Protein AF-A0A2X3D4P1-F1 (afdb_monomer)

InterPro domains:
  IPR004114 THUMP domain [PF02926] (4-78)
  IPR004114 THUMP domain [PS51165] (1-80)
  IPR004114 THUMP domain [SM00981] (2-77)
  IPR050102 tRNA sulfurtransferase, ThiI [PTHR43209] (4-74)

pLDDT: mean 86.69, std 16.87, range [36.62, 98.62]

Sequence (80 aa):
MPFTSLHDIFEQTLPLWREALEGKTFCVRVKRRGKHEFTSIEVERYVGGGLNQHIETARVKLTDPDVTVNLEMKTIACCW

Structure (mmCIF, N/CA/C/O backbone):
data_AF-A0A2X3D4P1-F1
#
_entry.id   AF-A0A2X3D4P1-F1
#
loop_
_atom_site.group_PDB
_atom_site.id
_atom_site.type_symbol
_atom_site.label_atom_id
_atom_site.label_alt_id
_atom_site.label_comp_id
_atom_site.label_asym_id
_atom_site.label_entity_id
_atom_site.label_seq_id
_atom_site.pdbx_PDB_ins_code
_atom_site.Cartn_x
_atom_site.Cartn_y
_atom_site.Cartn_z
_atom_site.occupancy
_atom_site.B_iso_or_equiv
_atom_site.auth_seq_id
_atom_site.auth_comp_id
_atom_site.auth_asym_id
_atom_site.auth_atom_id
_atom_site.pdbx_PDB_model_num
ATOM 1 N N . MET A 1 1 ? -2.587 -8.588 -18.566 1.00 49.53 1 MET A N 1
ATOM 2 C CA . MET A 1 1 ? -1.894 -7.454 -19.213 1.00 49.53 1 MET A CA 1
ATOM 3 C C . MET A 1 1 ? -0.808 -6.960 -18.266 1.00 49.53 1 MET A C 1
ATOM 5 O O . MET A 1 1 ? -1.022 -7.085 -17.066 1.00 49.53 1 MET A O 1
ATOM 9 N N . PRO A 1 2 ? 0.372 -6.524 -18.736 1.00 55.03 2 PRO A N 1
ATOM 10 C CA . PRO A 1 2 ? 1.367 -5.936 -17.839 1.00 55.03 2 PRO A CA 1
ATOM 11 C C . PRO A 1 2 ? 0.778 -4.688 -17.171 1.00 55.03 2 PRO A C 1
ATOM 13 O O . PRO A 1 2 ? -0.009 -3.992 -17.807 1.00 55.03 2 PRO A O 1
ATOM 16 N N . PHE A 1 3 ? 1.152 -4.414 -15.918 1.00 58.69 3 PHE A N 1
ATOM 17 C CA . PHE A 1 3 ? 0.781 -3.158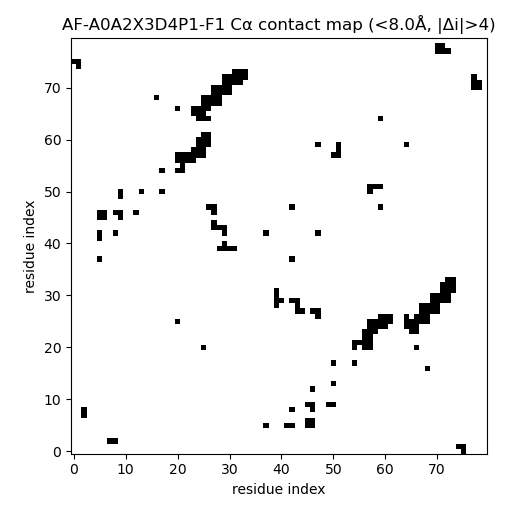 -15.269 1.00 58.69 3 PHE A CA 1
ATOM 18 C C . PHE A 1 3 ? 1.338 -1.997 -16.088 1.00 58.69 3 PHE A C 1
ATOM 20 O O . PHE A 1 3 ? 2.551 -1.917 -16.298 1.00 58.69 3 PHE A O 1
ATOM 27 N N . THR A 1 4 ? 0.459 -1.136 -16.583 1.00 69.00 4 THR A N 1
ATOM 28 C CA . THR A 1 4 ? 0.853 -0.050 -17.498 1.00 69.00 4 THR A CA 1
ATOM 29 C C . THR A 1 4 ? 1.157 1.253 -16.764 1.00 69.00 4 THR A C 1
ATOM 31 O O . THR A 1 4 ? 1.878 2.097 -17.289 1.00 69.00 4 THR A O 1
ATOM 34 N N . SER A 1 5 ? 0.653 1.421 -15.537 1.00 85.62 5 SER A N 1
ATOM 35 C CA . SER A 1 5 ? 0.853 2.629 -14.731 1.00 85.62 5 SER A CA 1
ATOM 36 C C . SER A 1 5 ? 0.635 2.382 -13.233 1.00 85.62 5 SER A C 1
ATOM 38 O O . SER A 1 5 ? 0.100 1.351 -12.827 1.00 85.62 5 SER A O 1
ATOM 40 N N . LEU A 1 6 ? 0.999 3.364 -12.400 1.00 90.06 6 LEU A N 1
ATOM 41 C CA . LEU A 1 6 ? 0.636 3.389 -10.976 1.00 90.06 6 LEU A CA 1
ATOM 42 C C . LEU A 1 6 ? -0.886 3.341 -10.754 1.00 90.06 6 LEU A C 1
ATOM 44 O O . LEU A 1 6 ? -1.343 2.733 -9.787 1.00 90.06 6 LEU A O 1
ATOM 48 N N . HIS A 1 7 ? -1.658 3.961 -11.655 1.00 92.75 7 HIS A N 1
ATOM 49 C CA . HIS A 1 7 ? -3.116 3.998 -11.568 1.00 92.75 7 HIS A CA 1
ATOM 50 C C . HIS A 1 7 ? -3.738 2.624 -11.805 1.00 92.75 7 HIS A C 1
ATOM 52 O O . HIS A 1 7 ? -4.553 2.185 -11.005 1.00 92.75 7 HIS A O 1
ATOM 58 N N . ASP A 1 8 ? -3.260 1.904 -12.816 1.00 89.06 8 ASP A N 1
ATOM 59 C CA . ASP A 1 8 ? -3.699 0.539 -13.127 1.00 89.06 8 ASP A CA 1
ATOM 60 C C . ASP A 1 8 ? -3.454 -0.423 -11.943 1.00 89.06 8 ASP A C 1
ATOM 62 O O . ASP A 1 8 ? -4.311 -1.229 -11.583 1.00 89.06 8 ASP A O 1
ATOM 66 N N . ILE A 1 9 ? -2.320 -0.278 -11.241 1.00 89.50 9 ILE A N 1
ATOM 67 C CA . ILE A 1 9 ? -2.056 -1.040 -10.006 1.00 89.50 9 ILE A CA 1
ATOM 68 C C . ILE A 1 9 ? -3.099 -0.708 -8.929 1.00 89.50 9 ILE A C 1
ATOM 70 O O . ILE A 1 9 ? -3.596 -1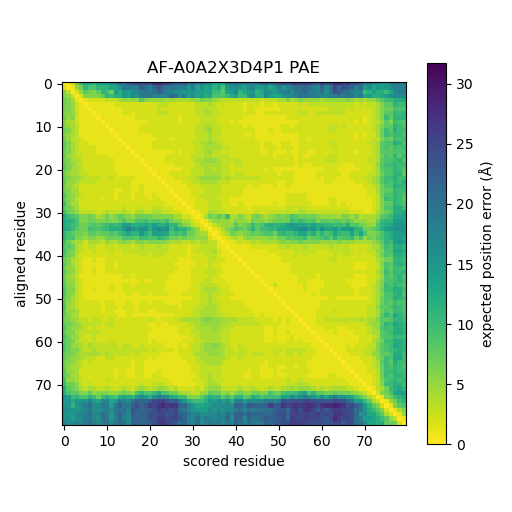.610 -8.253 1.00 89.50 9 ILE A O 1
ATOM 74 N N . PHE A 1 10 ? -3.436 0.570 -8.748 1.00 93.62 10 PHE A N 1
ATOM 75 C CA . PHE A 1 10 ? -4.449 0.994 -7.782 1.00 93.62 10 PHE A CA 1
ATOM 76 C C . PHE A 1 10 ? -5.844 0.458 -8.134 1.00 93.62 10 PHE A C 1
ATOM 78 O O . PHE A 1 10 ? -6.495 -0.115 -7.260 1.00 93.62 10 PHE A O 1
ATOM 85 N N . GLU A 1 11 ? -6.275 0.585 -9.390 1.00 93.31 11 GLU A N 1
ATOM 86 C CA . GLU A 1 11 ? -7.584 0.115 -9.855 1.00 93.31 11 GLU A CA 1
ATOM 87 C C . GLU A 1 11 ? -7.752 -1.393 -9.655 1.00 93.31 11 GLU A C 1
ATOM 89 O O . GLU A 1 11 ? -8.830 -1.845 -9.276 1.00 93.31 11 GLU A O 1
ATOM 94 N N . GLN A 1 12 ? -6.679 -2.170 -9.824 1.00 90.81 12 GLN A N 1
ATOM 95 C CA . GLN A 1 12 ? -6.686 -3.606 -9.535 1.00 90.81 12 GLN A CA 1
ATOM 96 C C . GLN A 1 12 ? -6.617 -3.912 -8.029 1.00 90.81 12 GLN A C 1
ATOM 98 O O . GLN A 1 12 ? -7.210 -4.885 -7.568 1.00 90.81 12 GLN A O 1
ATOM 103 N N . THR A 1 13 ? -5.921 -3.089 -7.238 1.00 92.88 13 THR A N 1
ATOM 104 C CA . THR A 1 13 ? -5.763 -3.305 -5.786 1.00 92.88 13 THR A CA 1
ATOM 105 C C . THR A 1 13 ? -7.041 -2.981 -5.011 1.00 92.88 13 THR A C 1
ATOM 107 O O . THR A 1 13 ? -7.390 -3.695 -4.071 1.00 92.88 13 THR A O 1
ATOM 110 N N . LEU A 1 14 ? -7.751 -1.915 -5.387 1.00 95.06 14 LEU A N 1
ATOM 111 C CA . LEU A 1 14 ? -8.935 -1.429 -4.677 1.00 95.06 14 LEU A CA 1
ATOM 112 C C . LEU A 1 14 ? -10.036 -2.491 -4.483 1.00 95.06 14 LEU A C 1
ATOM 114 O O . LEU A 1 14 ? -10.438 -2.688 -3.335 1.00 95.06 14 LEU A O 1
ATOM 118 N N . PRO A 1 15 ? -10.531 -3.190 -5.524 1.00 94.69 15 PRO A N 1
ATOM 119 C CA . PRO A 1 15 ? -11.592 -4.181 -5.353 1.00 94.69 15 PRO A CA 1
ATOM 120 C C . PRO A 1 15 ? -11.150 -5.398 -4.531 1.00 94.69 15 PRO A C 1
ATOM 122 O O . PRO A 1 15 ? -11.991 -6.030 -3.906 1.00 94.69 15 PRO A O 1
ATOM 125 N N . LEU A 1 16 ? -9.849 -5.710 -4.487 1.00 93.69 16 LEU A N 1
ATOM 126 C CA . LEU A 1 16 ? -9.320 -6.842 -3.717 1.00 93.69 16 LEU A CA 1
ATOM 127 C C . LEU A 1 16 ? -9.229 -6.549 -2.216 1.00 93.69 16 LEU A C 1
ATOM 129 O O . LEU A 1 16 ? -9.367 -7.455 -1.400 1.00 93.69 16 LEU A O 1
ATOM 133 N N . TRP A 1 17 ? -8.966 -5.293 -1.851 1.00 95.94 17 TRP A N 1
ATOM 134 C CA . TRP A 1 17 ? -8.654 -4.920 -0.469 1.00 95.94 17 TRP A CA 1
ATOM 135 C C . TRP A 1 17 ? -9.726 -4.083 0.216 1.00 95.94 17 TRP A C 1
ATOM 137 O O . TRP A 1 17 ? -9.663 -3.947 1.435 1.00 95.94 17 TRP A O 1
ATOM 147 N N . ARG A 1 18 ? -10.707 -3.542 -0.520 1.00 95.50 18 ARG A N 1
ATOM 148 C CA . ARG A 1 18 ? -11.755 -2.671 0.038 1.00 95.50 18 ARG A CA 1
ATOM 149 C C . ARG A 1 18 ? -12.371 -3.248 1.310 1.00 95.50 18 ARG A C 1
ATOM 151 O O . ARG A 1 18 ? -12.223 -2.645 2.366 1.00 95.50 18 ARG A O 1
ATOM 158 N N . GLU A 1 19 ? -12.975 -4.428 1.215 1.00 96.00 19 GLU A N 1
ATOM 159 C CA . GLU A 1 19 ? -13.669 -5.065 2.342 1.00 96.00 19 GLU A CA 1
ATOM 160 C C . GLU A 1 19 ? -12.711 -5.406 3.493 1.00 96.00 19 GLU A C 1
ATOM 162 O O . GLU A 1 19 ? -13.031 -5.235 4.666 1.00 96.00 19 GLU A O 1
ATOM 167 N N . ALA A 1 20 ? -11.489 -5.841 3.174 1.00 96.12 20 ALA A N 1
ATOM 168 C CA . ALA A 1 20 ? -10.506 -6.228 4.181 1.00 96.12 20 ALA A CA 1
ATOM 169 C C . ALA A 1 20 ? -9.987 -5.042 5.014 1.00 96.12 20 ALA A C 1
ATOM 171 O O . ALA A 1 20 ? -9.536 -5.261 6.145 1.00 96.12 20 ALA A O 1
ATOM 172 N N . LEU A 1 21 ? -10.030 -3.824 4.459 1.00 97.88 21 LEU A N 1
ATOM 173 C CA . LEU A 1 21 ? -9.487 -2.594 5.043 1.00 97.88 21 LEU A CA 1
ATOM 174 C C . LEU A 1 21 ? -10.531 -1.715 5.744 1.00 97.88 21 LEU A C 1
ATOM 176 O O . LEU A 1 21 ? -10.155 -0.760 6.429 1.00 97.88 21 LEU A O 1
ATOM 180 N N . GLU A 1 22 ? -11.822 -2.008 5.599 1.00 97.56 22 GLU A N 1
ATOM 181 C CA . GLU A 1 22 ? -12.874 -1.261 6.289 1.00 97.56 22 GLU A CA 1
ATOM 182 C C . GLU A 1 22 ? -12.677 -1.297 7.813 1.00 97.56 22 GLU A C 1
ATOM 184 O O . GLU A 1 22 ? -12.426 -2.341 8.415 1.00 97.56 22 GLU A O 1
ATOM 189 N N . GLY A 1 23 ? -12.732 -0.116 8.434 1.00 97.88 23 GLY A N 1
ATOM 190 C CA . GLY A 1 23 ? -12.509 0.084 9.868 1.00 97.88 23 GLY A CA 1
ATOM 191 C C . GLY A 1 23 ? -11.086 -0.177 10.378 1.00 97.88 23 GLY A C 1
ATOM 192 O O . GLY A 1 23 ? -10.898 -0.185 11.593 1.00 97.88 23 GLY A O 1
ATOM 193 N N . LYS A 1 24 ? -10.091 -0.397 9.506 1.00 98.50 24 LYS A N 1
ATOM 194 C CA . LYS A 1 24 ? -8.736 -0.815 9.905 1.00 98.50 24 LYS A CA 1
ATOM 195 C C . LYS A 1 24 ? -7.644 0.171 9.515 1.00 98.50 24 LYS A C 1
ATOM 197 O O . LYS A 1 24 ? -7.760 0.963 8.574 1.00 98.50 24 LYS A O 1
ATOM 202 N N . THR A 1 25 ? -6.528 0.079 10.224 1.00 98.56 25 THR A N 1
ATOM 203 C CA . THR A 1 25 ? -5.273 0.704 9.826 1.00 98.56 25 THR A CA 1
ATOM 204 C C . THR A 1 25 ? -4.464 -0.214 8.918 1.00 98.56 25 THR A C 1
ATOM 206 O O . THR A 1 25 ? -4.487 -1.437 9.061 1.00 98.56 25 THR A O 1
ATOM 209 N N . PHE A 1 26 ? -3.736 0.364 7.966 1.00 98.62 26 PHE A N 1
ATOM 210 C CA . PHE A 1 26 ? -2.975 -0.428 7.009 1.00 98.62 26 PHE A CA 1
ATOM 211 C C . PHE A 1 26 ? -1.680 0.228 6.546 1.00 98.62 26 PHE A C 1
ATOM 213 O O . PHE A 1 26 ? -1.498 1.444 6.633 1.00 98.62 26 PHE A O 1
ATOM 220 N N . CYS A 1 27 ? -0.789 -0.590 5.992 1.00 98.12 27 CYS A N 1
ATOM 221 C CA . CYS A 1 27 ? 0.334 -0.117 5.192 1.00 98.12 27 CYS A CA 1
ATOM 222 C C . CYS A 1 27 ? 0.424 -0.900 3.881 1.00 98.12 27 CYS A C 1
ATOM 224 O O . CYS A 1 27 ? -0.020 -2.046 3.804 1.00 98.12 27 CYS A O 1
ATOM 226 N N . VAL A 1 28 ? 1.008 -0.278 2.857 1.00 97.06 28 VAL A N 1
ATOM 227 C CA . VAL A 1 28 ? 1.308 -0.935 1.582 1.00 97.06 28 VAL A CA 1
ATOM 228 C C . VAL A 1 28 ? 2.792 -1.276 1.555 1.00 97.06 28 VAL A C 1
ATOM 230 O O . VAL A 1 28 ? 3.627 -0.449 1.925 1.00 97.06 28 VAL A O 1
ATOM 233 N N . ARG A 1 29 ? 3.116 -2.496 1.129 1.00 95.31 29 ARG A N 1
ATOM 234 C CA . ARG A 1 29 ? 4.486 -2.986 0.955 1.00 95.31 29 ARG A CA 1
ATOM 235 C C . ARG A 1 29 ? 4.624 -3.590 -0.428 1.00 95.31 29 ARG A C 1
ATOM 237 O O . ARG A 1 29 ? 3.861 -4.482 -0.796 1.00 95.31 29 ARG A O 1
ATOM 244 N N . VAL A 1 30 ? 5.601 -3.119 -1.196 1.00 91.94 30 VAL A N 1
ATOM 245 C CA . VAL A 1 30 ? 5.773 -3.541 -2.590 1.00 91.94 30 VAL A CA 1
ATOM 246 C C . VAL A 1 30 ? 7.081 -4.294 -2.762 1.00 91.94 30 VAL A C 1
ATOM 248 O O . VAL A 1 30 ? 8.172 -3.762 -2.548 1.00 91.94 30 VAL A O 1
ATOM 251 N N . LYS A 1 31 ? 6.984 -5.531 -3.250 1.00 87.69 31 LYS A N 1
ATOM 252 C CA . LYS A 1 31 ? 8.137 -6.332 -3.655 1.00 87.69 31 LYS A CA 1
ATOM 253 C C . LYS A 1 31 ? 8.234 -6.361 -5.174 1.00 87.69 31 LYS A C 1
ATOM 255 O O . LYS A 1 31 ? 7.482 -7.052 -5.861 1.00 87.69 31 LYS A O 1
ATOM 260 N N . ARG A 1 32 ? 9.201 -5.618 -5.710 1.00 83.31 32 ARG A N 1
ATOM 261 C CA . ARG A 1 32 ? 9.493 -5.592 -7.147 1.00 83.31 32 ARG A CA 1
ATOM 262 C C . ARG A 1 32 ? 10.297 -6.821 -7.576 1.00 83.31 32 ARG A C 1
ATOM 264 O O . ARG A 1 32 ? 11.331 -7.119 -6.981 1.00 83.31 32 ARG A O 1
ATOM 271 N N . ARG A 1 33 ? 9.890 -7.475 -8.667 1.00 74.69 33 ARG A N 1
ATOM 272 C CA . ARG A 1 33 ? 10.752 -8.377 -9.447 1.00 74.69 33 ARG A CA 1
ATOM 273 C C . ARG A 1 33 ? 10.800 -7.881 -10.900 1.00 74.69 33 ARG A C 1
ATOM 275 O O . ARG A 1 33 ? 9.759 -7.637 -11.500 1.00 74.69 33 ARG A O 1
ATOM 282 N N . GLY A 1 34 ? 12.002 -7.709 -11.456 1.00 70.44 34 GLY A N 1
ATOM 283 C CA . GLY A 1 34 ? 12.211 -7.217 -12.828 1.00 70.44 34 GLY A CA 1
ATOM 284 C C . GLY A 1 34 ? 12.409 -5.697 -12.960 1.00 70.44 34 GLY A C 1
ATOM 285 O O . GLY A 1 34 ? 12.587 -4.981 -11.968 1.00 70.44 34 GLY A O 1
ATOM 286 N N . LYS A 1 35 ? 12.423 -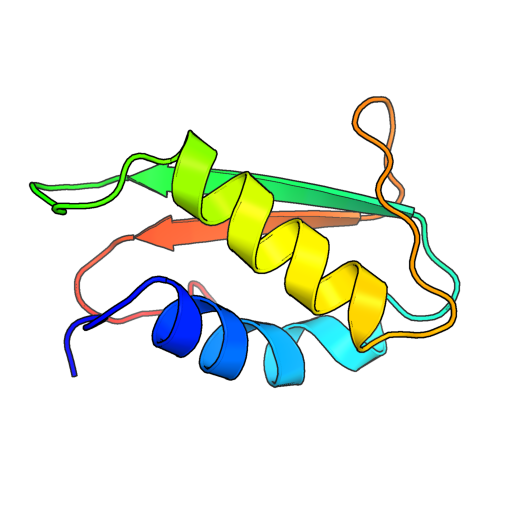5.211 -14.210 1.00 61.91 35 LYS A N 1
ATOM 287 C CA . LYS A 1 35 ? 12.557 -3.786 -14.550 1.00 61.91 35 LYS A CA 1
ATOM 288 C C . LYS A 1 35 ? 11.170 -3.179 -14.759 1.00 61.91 35 LYS A C 1
ATOM 290 O O . LYS A 1 35 ? 10.502 -3.508 -15.729 1.00 61.91 35 LYS A O 1
ATOM 295 N N . HIS A 1 36 ? 10.778 -2.299 -13.845 1.00 71.44 36 HIS A N 1
ATOM 296 C CA . HIS A 1 36 ? 9.591 -1.448 -13.945 1.00 71.44 36 HIS A CA 1
ATOM 297 C C . HIS A 1 36 ? 10.043 0.009 -13.902 1.00 71.44 36 HIS A C 1
ATOM 299 O O . HIS A 1 36 ? 10.989 0.312 -13.162 1.00 71.44 36 HIS A O 1
ATOM 305 N N . GLU A 1 37 ? 9.368 0.883 -14.650 1.00 76.75 37 GLU A N 1
ATOM 306 C CA . GLU A 1 37 ? 9.668 2.325 -14.689 1.00 76.75 37 GLU A CA 1
ATOM 307 C C . GLU A 1 37 ? 9.381 3.028 -13.353 1.00 76.75 37 GLU A C 1
ATOM 309 O O . GLU A 1 37 ? 10.002 4.041 -13.057 1.00 76.75 37 GLU A O 1
ATOM 314 N N . PHE A 1 38 ? 8.529 2.444 -12.501 1.00 84.75 38 PHE A N 1
ATOM 315 C CA . PHE A 1 38 ? 8.145 3.009 -11.201 1.00 84.75 38 PHE A CA 1
ATOM 316 C C . PHE A 1 38 ? 8.777 2.267 -10.031 1.00 84.75 38 PHE A C 1
ATOM 318 O O . PHE A 1 38 ? 8.695 1.038 -9.940 1.00 84.75 38 PHE A O 1
ATOM 325 N N . THR A 1 39 ? 9.377 2.992 -9.099 1.00 88.44 39 THR A N 1
ATOM 326 C CA . THR A 1 39 ? 9.974 2.468 -7.864 1.00 88.44 39 THR A CA 1
ATOM 327 C C . THR A 1 39 ? 8.923 1.878 -6.914 1.00 88.44 39 THR A C 1
ATOM 329 O O . THR A 1 39 ? 7.743 2.212 -6.974 1.00 88.44 39 THR A O 1
ATOM 332 N N . SER A 1 40 ? 9.342 1.002 -5.992 1.00 88.88 40 SER A N 1
ATOM 333 C CA . SER A 1 40 ? 8.438 0.464 -4.960 1.00 88.88 40 SER A CA 1
ATOM 334 C C . SER A 1 40 ? 7.835 1.573 -4.098 1.00 88.88 40 SER A C 1
ATOM 336 O O . SER A 1 40 ? 6.656 1.516 -3.779 1.00 88.88 40 SER A O 1
ATOM 338 N N . ILE A 1 41 ? 8.617 2.611 -3.792 1.00 92.19 41 ILE A N 1
ATOM 339 C CA . ILE A 1 41 ? 8.177 3.764 -2.998 1.00 92.19 41 ILE A CA 1
ATOM 340 C C . ILE A 1 41 ? 7.058 4.530 -3.711 1.00 92.19 41 ILE A C 1
ATOM 342 O O . ILE A 1 41 ? 6.086 4.932 -3.073 1.00 92.19 41 ILE A O 1
ATOM 346 N N . GLU A 1 42 ? 7.169 4.734 -5.025 1.00 93.00 42 GLU A N 1
ATOM 347 C CA . GLU A 1 42 ? 6.120 5.397 -5.809 1.00 93.00 42 GLU A CA 1
ATOM 348 C C . GLU A 1 42 ? 4.824 4.587 -5.806 1.00 93.00 42 GLU A C 1
ATOM 350 O O . GLU A 1 42 ? 3.755 5.154 -5.587 1.00 93.00 42 GLU A O 1
ATOM 355 N N . VAL A 1 43 ? 4.921 3.263 -5.957 1.00 92.50 43 VAL A N 1
ATOM 356 C CA . VAL A 1 43 ? 3.760 2.365 -5.886 1.00 92.50 43 VAL A CA 1
ATOM 357 C C . VAL A 1 43 ? 3.129 2.389 -4.492 1.00 92.50 43 VAL A C 1
ATOM 359 O O . VAL A 1 43 ? 1.924 2.589 -4.381 1.00 92.50 43 VAL A O 1
ATOM 362 N N . GLU A 1 44 ? 3.917 2.246 -3.424 1.00 95.06 44 GLU A N 1
ATOM 363 C CA . GLU A 1 44 ? 3.418 2.261 -2.041 1.00 95.06 44 GLU A CA 1
ATOM 364 C C . GLU A 1 44 ? 2.675 3.559 -1.719 1.00 95.06 44 GLU A C 1
ATOM 366 O O . GLU A 1 44 ? 1.572 3.526 -1.170 1.00 95.06 44 GLU A O 1
ATOM 371 N N . ARG A 1 45 ? 3.251 4.707 -2.097 1.00 96.44 45 ARG A N 1
ATOM 372 C CA . ARG A 1 45 ? 2.641 6.021 -1.863 1.00 96.44 45 ARG A CA 1
ATOM 373 C C . ARG A 1 45 ? 1.375 6.217 -2.684 1.00 96.44 45 ARG A C 1
ATOM 375 O O . ARG A 1 45 ? 0.375 6.673 -2.133 1.00 96.44 45 ARG A O 1
ATOM 382 N N . TYR A 1 46 ? 1.414 5.890 -3.974 1.00 96.56 46 TYR A N 1
ATOM 383 C CA . TYR A 1 46 ? 0.277 6.092 -4.868 1.00 96.56 46 TYR A CA 1
ATOM 384 C C . TYR A 1 46 ? -0.896 5.187 -4.486 1.00 96.56 46 TYR A C 1
ATOM 386 O O . TYR A 1 46 ? -2.007 5.666 -4.269 1.00 96.56 46 TYR A O 1
ATOM 394 N N . VAL A 1 47 ? -0.640 3.887 -4.328 1.00 96.06 47 VAL A N 1
ATOM 395 C CA . VAL A 1 47 ? -1.676 2.907 -3.983 1.00 96.06 47 VAL A CA 1
ATOM 396 C C . VAL A 1 47 ? -2.182 3.133 -2.562 1.00 96.06 47 VAL A C 1
ATOM 398 O O . VAL A 1 47 ? -3.390 3.151 -2.346 1.00 96.06 47 VAL A O 1
ATOM 401 N N . GLY A 1 48 ? -1.291 3.371 -1.595 1.00 97.38 48 GLY A N 1
ATOM 402 C CA . GLY A 1 48 ? -1.685 3.656 -0.214 1.00 97.38 48 GLY A CA 1
ATOM 403 C C . GLY A 1 48 ? -2.542 4.916 -0.097 1.00 97.38 48 GLY A C 1
ATOM 404 O O . GLY A 1 48 ? -3.563 4.902 0.589 1.00 97.38 48 GLY A O 1
ATOM 405 N N . GLY A 1 49 ? -2.175 5.982 -0.816 1.00 97.56 49 GLY A N 1
ATOM 406 C CA . GLY A 1 49 ? -2.976 7.202 -0.912 1.00 97.56 49 GLY A CA 1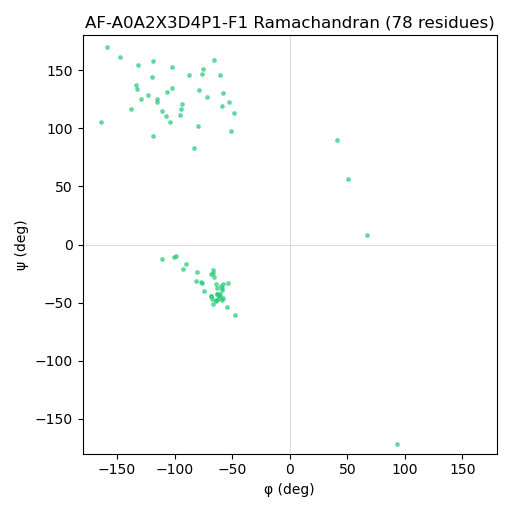
ATOM 407 C C . GLY A 1 49 ? -4.338 6.957 -1.559 1.00 97.56 49 GLY A C 1
ATOM 408 O O . GLY A 1 49 ? -5.354 7.367 -1.002 1.00 97.56 49 GLY A O 1
ATOM 409 N N . GLY A 1 50 ? -4.370 6.230 -2.680 1.00 97.69 50 GLY A N 1
ATOM 410 C CA . GLY A 1 50 ? -5.606 5.869 -3.373 1.00 97.69 50 GLY A CA 1
ATOM 411 C C . GLY A 1 50 ? -6.561 5.066 -2.487 1.00 97.69 50 GLY A C 1
ATOM 412 O O . GLY A 1 50 ? -7.729 5.431 -2.364 1.00 97.69 50 GLY A O 1
ATOM 413 N N . LEU A 1 51 ? -6.072 4.030 -1.800 1.00 97.81 51 LEU A N 1
ATOM 414 C CA . LEU A 1 51 ? -6.873 3.234 -0.861 1.00 97.81 51 LEU A CA 1
ATOM 415 C C . LEU A 1 51 ? -7.424 4.094 0.285 1.00 97.81 51 LEU A C 1
ATOM 417 O O . LEU A 1 51 ? -8.613 4.029 0.582 1.00 97.81 51 LEU A O 1
ATOM 421 N N . ASN A 1 52 ? -6.590 4.954 0.876 1.00 97.75 52 ASN A N 1
ATOM 422 C CA . ASN A 1 52 ? -6.990 5.844 1.970 1.00 97.75 52 ASN A CA 1
ATOM 423 C C . ASN A 1 52 ? -8.024 6.904 1.543 1.00 97.75 52 ASN A C 1
ATOM 425 O O . ASN A 1 52 ? -8.799 7.368 2.370 1.00 97.75 52 ASN A O 1
ATOM 429 N N . GLN A 1 53 ? -8.036 7.299 0.267 1.00 97.69 53 GLN A N 1
ATOM 430 C CA . GLN A 1 53 ? -9.025 8.229 -0.291 1.00 97.69 53 GLN A CA 1
ATOM 431 C C . GLN A 1 53 ? -10.351 7.548 -0.656 1.00 97.69 53 GLN A C 1
ATOM 433 O O . GLN A 1 53 ? -11.396 8.185 -0.582 1.00 97.69 53 GLN A O 1
ATOM 438 N N . HIS A 1 54 ? -10.320 6.275 -1.062 1.00 97.94 54 HIS A N 1
ATOM 439 C CA . HIS A 1 54 ? -11.496 5.567 -1.591 1.00 97.94 54 HIS A CA 1
ATOM 440 C C . HIS A 1 54 ? -12.175 4.637 -0.578 1.00 97.94 54 HIS A C 1
ATOM 442 O O . HIS A 1 54 ? -13.267 4.132 -0.858 1.00 97.94 54 HIS A O 1
ATOM 448 N N . ILE A 1 55 ? -11.545 4.385 0.571 1.00 97.44 55 ILE A N 1
ATOM 449 C CA . ILE A 1 55 ? -12.084 3.587 1.676 1.00 97.44 55 ILE A CA 1
ATOM 450 C C . ILE A 1 55 ? -12.166 4.504 2.898 1.00 97.44 55 ILE A C 1
ATOM 452 O O . ILE A 1 55 ? -11.198 4.664 3.636 1.00 97.44 55 ILE A O 1
ATOM 456 N N . GLU A 1 56 ? -13.330 5.123 3.096 1.00 96.69 56 GLU A N 1
ATOM 457 C CA . GLU A 1 56 ? -13.5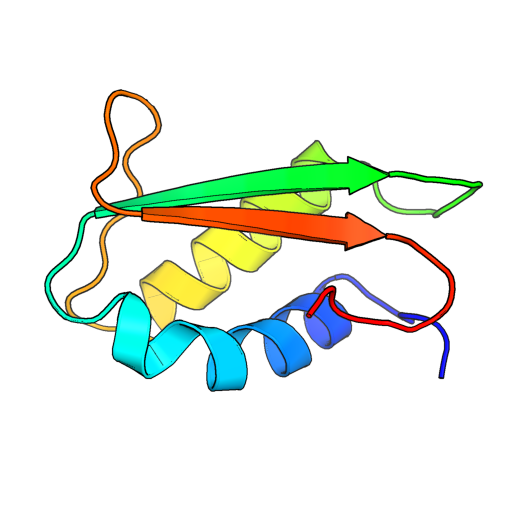41 6.233 4.040 1.00 96.69 56 GLU A CA 1
ATOM 458 C C . GLU A 1 56 ? -13.081 5.938 5.475 1.00 96.69 56 GLU A C 1
ATOM 460 O O . GLU A 1 56 ? -12.597 6.825 6.180 1.00 96.69 56 GLU A O 1
ATOM 465 N N . THR A 1 57 ? -13.197 4.687 5.915 1.00 97.81 57 THR A N 1
ATOM 466 C CA . THR A 1 57 ? -12.833 4.257 7.272 1.00 97.81 57 THR A CA 1
ATOM 467 C C . THR A 1 57 ? -11.385 3.791 7.412 1.00 97.81 57 THR A C 1
ATOM 469 O O . THR A 1 57 ? -10.893 3.689 8.533 1.00 97.81 57 THR A O 1
ATOM 472 N N . ALA A 1 58 ? -10.699 3.486 6.307 1.00 97.75 58 ALA A N 1
ATOM 473 C CA . ALA A 1 58 ? -9.335 2.974 6.359 1.00 97.75 58 ALA A CA 1
ATOM 474 C C . ALA A 1 58 ? -8.347 4.107 6.661 1.00 97.75 58 ALA A C 1
ATOM 476 O O . ALA A 1 58 ? -8.550 5.254 6.253 1.00 97.75 58 ALA A O 1
ATOM 477 N N . ARG A 1 59 ? -7.267 3.811 7.387 1.00 98.00 59 ARG A N 1
ATOM 478 C CA . ARG A 1 59 ? -6.221 4.800 7.705 1.00 98.00 59 ARG A CA 1
ATOM 479 C C . ARG A 1 59 ? -4.831 4.237 7.459 1.00 98.00 59 ARG A C 1
ATOM 481 O O . ARG A 1 59 ? -4.528 3.119 7.863 1.00 98.00 59 ARG A O 1
ATOM 488 N N . VAL A 1 60 ? -3.951 5.031 6.857 1.00 97.62 60 VAL A N 1
ATOM 489 C CA . VAL A 1 60 ? -2.541 4.641 6.709 1.00 97.62 60 VAL A CA 1
ATOM 490 C C . VAL A 1 60 ? -1.829 4.705 8.063 1.00 97.62 60 VAL A C 1
ATOM 492 O O . VAL A 1 60 ? -1.820 5.748 8.716 1.00 97.62 60 VAL A O 1
ATOM 495 N N . LYS A 1 61 ? -1.177 3.608 8.459 1.00 98.06 61 LYS A N 1
ATOM 496 C CA . LYS A 1 61 ? -0.323 3.507 9.650 1.00 98.06 61 LYS A CA 1
ATOM 497 C C . LYS A 1 61 ? 0.930 2.706 9.292 1.00 98.06 61 LYS A C 1
ATOM 499 O O . LYS A 1 61 ? 0.843 1.544 8.919 1.00 98.06 61 LYS A O 1
ATOM 504 N N . LEU A 1 62 ? 2.110 3.326 9.372 1.00 95.56 62 LEU A N 1
ATOM 505 C CA . LEU A 1 62 ? 3.370 2.688 8.949 1.00 95.56 62 LEU A CA 1
ATOM 506 C C . LEU A 1 62 ? 3.957 1.725 9.993 1.00 95.56 62 LEU A C 1
ATOM 508 O O . LEU A 1 62 ? 4.721 0.829 9.630 1.00 95.56 62 LEU A O 1
ATOM 512 N N . THR A 1 63 ? 3.601 1.917 11.264 1.00 96.69 63 THR A N 1
ATOM 513 C CA . THR A 1 63 ? 4.087 1.139 12.410 1.00 96.69 63 THR A CA 1
ATOM 514 C C . THR A 1 63 ? 2.922 0.376 13.020 1.00 96.69 63 THR A C 1
ATOM 516 O O . THR A 1 63 ? 1.933 1.004 13.381 1.00 96.69 63 THR A O 1
ATOM 519 N N . ASP A 1 64 ? 3.047 -0.945 13.159 1.00 96.56 64 ASP A N 1
ATOM 520 C CA . ASP A 1 64 ? 2.015 -1.819 13.745 1.00 96.56 64 ASP A CA 1
ATOM 521 C C . ASP A 1 64 ? 0.603 -1.631 13.132 1.00 96.56 64 ASP A C 1
ATOM 523 O O . ASP A 1 64 ? -0.331 -1.236 13.833 1.00 96.56 64 ASP A O 1
ATOM 527 N N . PRO A 1 65 ? 0.437 -1.785 11.803 1.00 97.75 65 PRO A N 1
ATOM 528 C CA . PRO A 1 65 ? -0.877 -1.723 11.166 1.00 97.75 65 PRO A CA 1
ATOM 529 C C . PRO A 1 65 ? -1.686 -3.001 11.407 1.00 97.75 65 PRO A C 1
ATOM 531 O O . PRO A 1 65 ? -1.120 -4.091 11.455 1.00 97.75 65 PRO A O 1
ATOM 534 N N . ASP A 1 66 ? -3.014 -2.883 11.419 1.00 98.25 66 ASP A N 1
ATOM 535 C CA . ASP A 1 66 ? -3.907 -4.050 11.491 1.00 98.25 66 ASP A CA 1
ATOM 536 C C . ASP A 1 66 ? -3.769 -4.947 10.249 1.00 98.25 66 ASP A C 1
ATOM 538 O O . ASP A 1 66 ? -3.899 -6.169 10.327 1.00 98.25 66 ASP A O 1
ATOM 542 N N . VAL A 1 67 ? -3.511 -4.337 9.084 1.00 97.81 67 VAL A N 1
ATOM 543 C CA . VAL A 1 67 ? -3.377 -5.037 7.800 1.00 97.81 67 VAL A CA 1
ATOM 544 C C . VAL A 1 67 ? -2.137 -4.571 7.037 1.00 97.81 67 VAL A C 1
ATOM 546 O O . VAL A 1 67 ? -1.886 -3.379 6.863 1.00 97.81 67 VAL A O 1
ATOM 549 N N . THR A 1 68 ? -1.368 -5.521 6.505 1.00 97.56 68 THR A N 1
ATOM 550 C CA . THR A 1 68 ? -0.282 -5.228 5.557 1.00 97.56 68 THR A CA 1
ATOM 551 C C . THR A 1 68 ? -0.688 -5.663 4.154 1.00 97.56 68 THR A C 1
ATOM 553 O O . THR A 1 68 ? -0.777 -6.856 3.866 1.00 97.56 68 THR A O 1
ATOM 556 N N . VAL A 1 69 ? -0.907 -4.687 3.274 1.00 96.00 69 VAL A N 1
ATOM 557 C CA . VAL A 1 69 ? -1.207 -4.901 1.855 1.00 96.00 69 VAL A CA 1
ATOM 558 C C . VAL A 1 69 ? 0.103 -5.178 1.124 1.00 96.00 69 VAL A C 1
ATOM 560 O O . VAL A 1 69 ? 0.881 -4.264 0.846 1.00 96.00 69 VAL A O 1
ATOM 563 N N . ASN A 1 70 ? 0.365 -6.450 0.833 1.00 93.31 70 ASN A N 1
ATOM 564 C CA . ASN A 1 70 ? 1.567 -6.871 0.119 1.00 93.31 70 ASN A CA 1
ATOM 565 C C . ASN A 1 70 ? 1.292 -6.964 -1.383 1.00 93.31 70 ASN A C 1
ATOM 567 O O . ASN A 1 70 ? 0.453 -7.749 -1.818 1.00 93.31 70 ASN A O 1
ATOM 571 N N . LEU A 1 71 ? 2.038 -6.201 -2.178 1.00 89.25 71 LEU A N 1
ATOM 572 C CA . LEU A 1 71 ? 1.971 -6.235 -3.637 1.00 89.25 71 LEU A CA 1
ATOM 573 C C . LEU A 1 71 ? 3.265 -6.838 -4.191 1.00 89.25 71 LEU A C 1
ATOM 575 O O . LEU A 1 71 ? 4.345 -6.257 -4.057 1.00 89.25 71 LEU A O 1
ATOM 579 N N . GLU A 1 72 ? 3.177 -8.004 -4.833 1.00 84.50 72 GLU A N 1
ATOM 580 C CA . GLU A 1 72 ? 4.290 -8.565 -5.606 1.00 84.50 72 GLU A CA 1
ATOM 581 C C . GLU A 1 72 ? 4.156 -8.184 -7.084 1.00 84.50 72 GLU A C 1
ATOM 583 O O . GLU A 1 72 ? 3.242 -8.629 -7.777 1.00 84.50 72 GL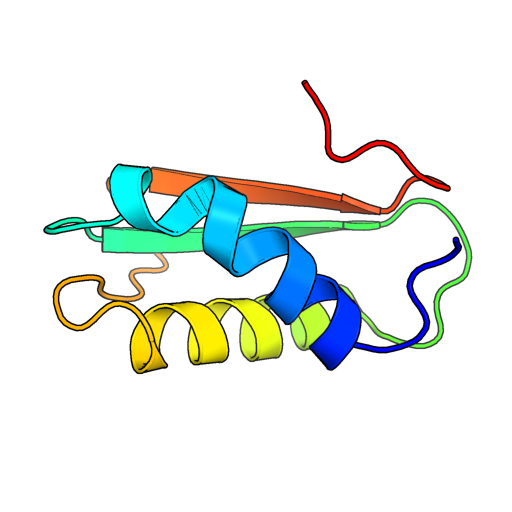U A O 1
ATOM 588 N N . MET A 1 73 ? 5.118 -7.425 -7.612 1.00 73.38 73 MET A N 1
ATOM 589 C CA . MET A 1 73 ? 5.189 -7.163 -9.052 1.00 73.38 73 MET A CA 1
ATOM 590 C C . MET A 1 73 ? 5.899 -8.336 -9.739 1.00 73.38 73 MET A C 1
ATOM 592 O O . MET A 1 73 ? 7.111 -8.296 -9.968 1.00 73.38 73 MET A O 1
ATOM 596 N N . LYS A 1 74 ? 5.155 -9.403 -10.038 1.00 61.59 74 LYS A N 1
ATOM 597 C CA . LYS A 1 74 ? 5.503 -10.393 -11.071 1.00 61.59 74 LYS A CA 1
ATOM 598 C C . LYS A 1 74 ? 4.654 -10.101 -12.302 1.00 61.59 74 LYS A C 1
ATOM 600 O O . LYS A 1 74 ? 3.563 -9.559 -12.168 1.00 61.59 74 LYS A O 1
ATOM 605 N N . THR A 1 75 ? 5.131 -10.458 -13.490 1.00 44.59 75 THR A N 1
ATOM 606 C CA . THR A 1 75 ? 4.292 -10.517 -14.693 1.00 44.59 75 THR A CA 1
ATOM 607 C C . THR A 1 75 ? 3.042 -11.351 -14.380 1.00 44.59 75 THR A C 1
ATOM 609 O O . THR A 1 75 ? 3.118 -12.571 -14.349 1.00 44.59 75 THR A O 1
ATOM 612 N N . ILE A 1 76 ? 1.948 -10.653 -14.059 1.00 50.88 76 ILE A N 1
ATOM 613 C CA . ILE A 1 76 ? 0.577 -11.098 -13.778 1.00 50.88 76 ILE A CA 1
ATOM 614 C C . ILE A 1 76 ? 0.477 -12.377 -12.936 1.00 50.88 76 ILE A C 1
ATOM 616 O O . ILE A 1 76 ? 0.356 -13.483 -13.449 1.00 50.88 76 ILE A O 1
ATOM 620 N N . ALA A 1 77 ? 0.430 -12.184 -11.627 1.00 40.88 77 ALA A N 1
ATOM 621 C CA . ALA A 1 77 ? -0.540 -12.830 -10.751 1.00 40.88 77 ALA A CA 1
ATOM 622 C C . ALA A 1 77 ? -0.495 -12.020 -9.458 1.00 40.88 77 ALA A C 1
ATOM 624 O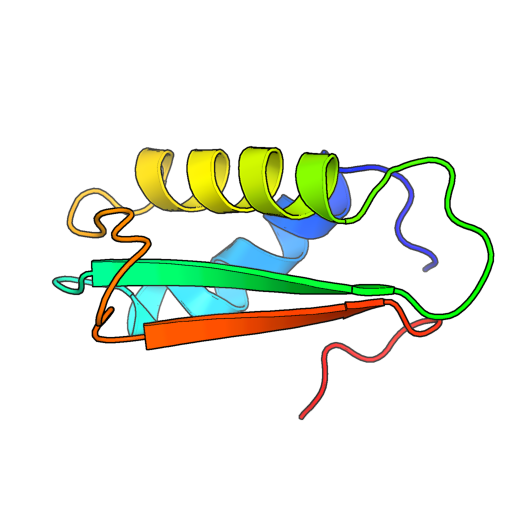 O . ALA A 1 77 ? 0.492 -12.109 -8.727 1.00 40.88 77 ALA A O 1
ATOM 625 N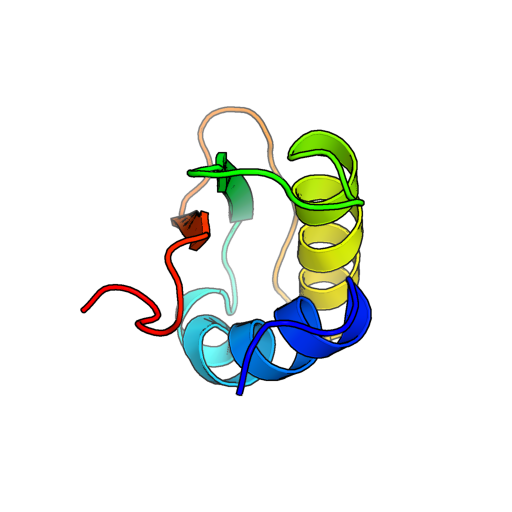 N . CYS A 1 78 ? -1.511 -11.184 -9.207 1.00 37.00 78 CYS A N 1
ATOM 626 C CA . CYS A 1 78 ? -1.804 -10.772 -7.835 1.00 37.00 78 CYS A CA 1
ATOM 627 C C . CYS A 1 78 ? -1.811 -12.065 -7.023 1.00 37.00 78 CYS A C 1
ATOM 629 O O . CYS A 1 78 ? -2.583 -12.970 -7.334 1.00 37.00 78 CYS A O 1
ATOM 631 N N . CYS A 1 79 ? -0.829 -12.204 -6.132 1.00 36.62 79 CYS A N 1
ATOM 632 C CA . CYS A 1 79 ? -0.619 -13.429 -5.385 1.00 36.62 79 CYS A CA 1
ATOM 633 C C . CYS A 1 79 ? -1.931 -13.826 -4.706 1.00 36.62 79 CYS A C 1
ATOM 635 O O . CYS A 1 79 ? -2.507 -13.024 -3.973 1.00 36.62 79 CYS A O 1
ATOM 637 N N . TRP A 1 80 ? -2.375 -15.044 -5.022 1.00 41.41 80 TRP A N 1
ATOM 638 C CA . TRP A 1 80 ? -3.175 -15.871 -4.130 1.00 41.41 80 TRP A 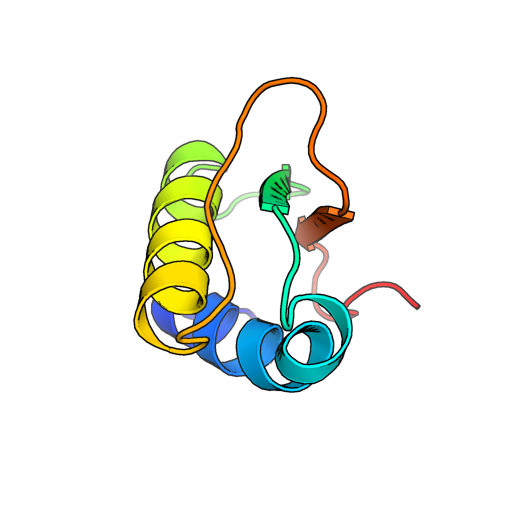CA 1
ATOM 639 C C . TRP A 1 80 ? -2.551 -15.900 -2.733 1.00 41.41 80 TRP A C 1
ATOM 641 O O . TRP A 1 80 ? -1.295 -15.873 -2.660 1.00 41.41 80 TRP A O 1
#

Radius of gyration: 11.98 Å; Cα contacts (8 Å, |Δi|>4): 113; chains: 1; bounding box: 26×24×33 Å

Mean predicted aligned error: 5.21 Å

Organism: Klebsiella pneumoniae (NCBI:txid573)

Solvent-accessible surface area (backbone atoms only — not comparable to full-atom values): 4820 Å² total; per-residue (Å²): 122,75,82,85,44,69,63,54,51,31,66,62,45,44,79,74,40,49,80,81,34,58,77,31,35,25,35,54,45,56,49,80,58,83,94,66,99,67,54,50,66,57,44,28,53,51,33,43,49,49,48,42,70,74,33,85,58,26,39,82,30,92,69,91,40,81,38,76,49,75,43,58,45,53,93,76,53,82,76,126

Nearest PDB structures (foldseek):
  3tma-assembly1_A  TM=8.631E-01  e=1.394E-04  Thermus thermophilus HB27
  1vbk-assembly1_A  TM=8.497E-01  e=2.091E-04  Pyrococcus horikoshii OT3
  1vbk-assembly1_B  TM=8.589E-01  e=2.560E-04  Pyrococcus horikoshii OT3
  4kr7-assembly1_A  TM=8.890E-01  e=2.381E-03  Thermotoga maritima MSB8
  2dir-assembly1_A  TM=8.203E-01  e=1.211E-03  Homo sapiens

Foldseek 3Di:
DAQPDLVSLLVVLCVVCLVVQAQWEEFEFEDEDDDDPDDRVRSRVSNVVSNCVPNVNGHYDPPPTPYYHYHYRDRDDRDD

Secondary structure (DSSP, 8-state):
----SHHHHHHHHHHHHHHHHTT-EEEEEEEE-S--SS-HHHHHHHHHHHHHHHSTT-EE-SSS-SEEEEEEESTT----